Protein AF-B0MAW8-F1 (afdb_monomer_lite)

Sequence (80 aa):
MNNIIEKAQAMDQFGNNLPDVEQGGQIELGEIWDGTGDVPQESWSIQITDSDWINYCFEIVEKNSDPLKTVIRITDIELI

Organism: Anaerostipes caccae (strain DSM 14662 / CCUG 47493 / JCM 13470 / NCIMB 13811 / L1-92) (NCBI:txid411490)

Radius of gyration: 12.07 Å; chains: 1; bounding box: 26×29×31 Å

Secondary structure (DSSP, 8-state):
--HHHHHHHHH-SS--------TT-EEEGGGT--S-SS--SSEEEEE-SSS-EEEEEEEEEE--SSGGG-EEEEEEEEE-

Foldseek 3Di:
DDPLQVVLCVQAPPNDPQDPADAQDKDFQLNQDVPPDDLDAFKDWDDRDPPKIKMFGWHFPADDPPNRRTIIGGHDIDID

Structure (mmCIF, N/CA/C/O backbone):
data_AF-B0MAW8-F1
#
_entry.id   AF-B0MAW8-F1
#
loop_
_atom_site.group_PDB
_atom_site.id
_atom_site.type_symbol
_atom_site.label_atom_id
_atom_site.label_alt_id
_atom_site.label_comp_id
_atom_site.label_asym_id
_atom_site.label_entity_id
_atom_site.label_seq_id
_atom_site.pdbx_PDB_ins_code
_atom_site.Cartn_x
_atom_site.Cartn_y
_atom_site.Cartn_z
_atom_site.occupancy
_atom_site.B_iso_or_equiv
_atom_site.auth_seq_id
_atom_site.auth_comp_id
_atom_site.auth_asym_id
_atom_site.auth_atom_id
_atom_site.pdbx_PDB_model_num
ATOM 1 N N . MET A 1 1 ? 2.132 -15.713 1.925 1.00 56.66 1 MET A N 1
ATOM 2 C CA . MET A 1 1 ? 2.938 -14.805 1.094 1.00 56.66 1 MET A CA 1
ATOM 3 C C . MET A 1 1 ? 2.207 -14.646 -0.229 1.00 56.66 1 MET A C 1
ATOM 5 O O . MET A 1 1 ? 1.896 -15.640 -0.884 1.00 56.66 1 MET A O 1
ATOM 9 N N . ASN A 1 2 ? 1.786 -13.422 -0.542 1.00 71.00 2 ASN A N 1
ATOM 10 C CA . ASN A 1 2 ? 0.993 -13.135 -1.736 1.00 71.00 2 ASN A CA 1
A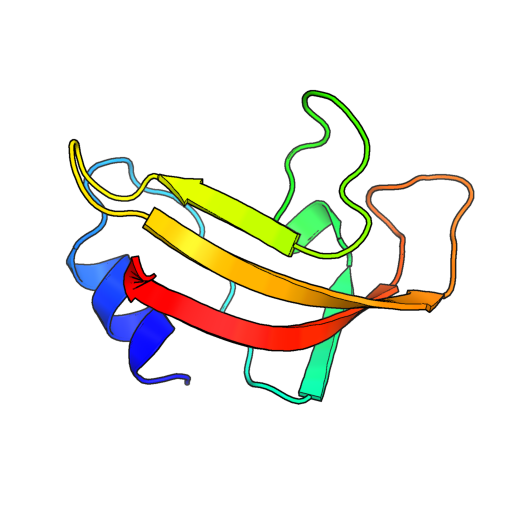TOM 11 C C . ASN A 1 2 ? 1.915 -13.084 -2.967 1.00 71.00 2 ASN A C 1
ATOM 13 O O . ASN A 1 2 ? 2.846 -12.280 -3.000 1.00 71.00 2 ASN A O 1
ATOM 17 N N . ASN A 1 3 ? 1.626 -13.889 -3.999 1.00 86.44 3 ASN A N 1
ATOM 18 C CA . ASN A 1 3 ? 2.416 -13.959 -5.239 1.00 86.44 3 ASN A CA 1
ATOM 19 C C . ASN A 1 3 ? 2.659 -12.583 -5.893 1.00 86.44 3 ASN A C 1
ATOM 21 O O . ASN A 1 3 ? 3.654 -12.399 -6.594 1.00 86.44 3 ASN A O 1
ATOM 25 N N . ILE A 1 4 ? 1.752 -11.620 -5.699 1.00 93.50 4 ILE A N 1
ATOM 26 C CA . ILE A 1 4 ? 1.877 -10.266 -6.254 1.00 93.50 4 ILE A CA 1
ATOM 27 C C . ILE A 1 4 ? 2.929 -9.452 -5.493 1.00 93.50 4 ILE A C 1
ATOM 29 O O . ILE A 1 4 ? 3.751 -8.788 -6.121 1.00 93.50 4 ILE A O 1
ATOM 33 N N . ILE A 1 5 ? 2.949 -9.548 -4.162 1.00 93.31 5 ILE A N 1
ATOM 34 C CA . ILE A 1 5 ? 3.905 -8.825 -3.313 1.00 93.31 5 ILE A CA 1
ATOM 35 C C . ILE A 1 5 ? 5.317 -9.359 -3.535 1.00 93.31 5 ILE A C 1
ATOM 37 O O . ILE A 1 5 ? 6.232 -8.566 -3.729 1.00 93.31 5 ILE A O 1
ATOM 41 N N . GLU A 1 6 ? 5.494 -10.683 -3.596 1.00 93.81 6 GLU A N 1
ATOM 42 C CA . GLU A 1 6 ? 6.799 -11.289 -3.907 1.00 93.81 6 GLU A CA 1
ATOM 43 C C . GLU A 1 6 ? 7.347 -10.782 -5.245 1.00 93.81 6 GLU A C 1
ATOM 45 O O . GLU A 1 6 ? 8.520 -10.424 -5.368 1.00 93.81 6 GLU A O 1
ATOM 50 N N . LYS A 1 7 ? 6.479 -10.714 -6.261 1.00 94.94 7 LYS A N 1
ATOM 51 C CA . LYS A 1 7 ? 6.850 -10.195 -7.576 1.00 94.94 7 LYS A CA 1
ATOM 52 C C . LYS A 1 7 ? 7.211 -8.711 -7.511 1.00 94.94 7 LYS A C 1
ATOM 54 O O . LYS A 1 7 ? 8.217 -8.323 -8.098 1.00 94.94 7 LYS A O 1
ATOM 59 N N . ALA A 1 8 ? 6.428 -7.901 -6.800 1.00 95.06 8 ALA A N 1
ATOM 60 C CA . ALA A 1 8 ? 6.708 -6.480 -6.627 1.00 95.06 8 ALA A CA 1
ATOM 61 C C . ALA A 1 8 ? 8.041 -6.249 -5.897 1.00 95.06 8 ALA A C 1
ATOM 63 O O . ALA A 1 8 ? 8.855 -5.467 -6.373 1.00 95.06 8 ALA A O 1
ATOM 64 N N . GLN A 1 9 ? 8.321 -6.994 -4.822 1.00 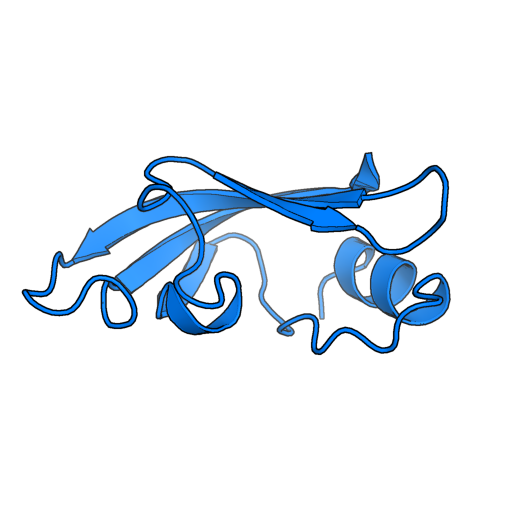94.56 9 GLN A N 1
ATOM 65 C CA . GLN A 1 9 ? 9.597 -6.940 -4.096 1.00 94.56 9 GLN A CA 1
ATOM 66 C C . GLN A 1 9 ? 10.789 -7.316 -4.986 1.00 94.56 9 GLN A C 1
ATOM 68 O O . GLN A 1 9 ? 11.846 -6.701 -4.896 1.00 94.56 9 GLN A O 1
ATOM 73 N N . ALA A 1 10 ? 10.631 -8.308 -5.868 1.00 95.25 10 ALA A N 1
ATOM 74 C CA . ALA A 1 10 ? 11.682 -8.693 -6.810 1.00 95.25 10 ALA A CA 1
ATOM 75 C C .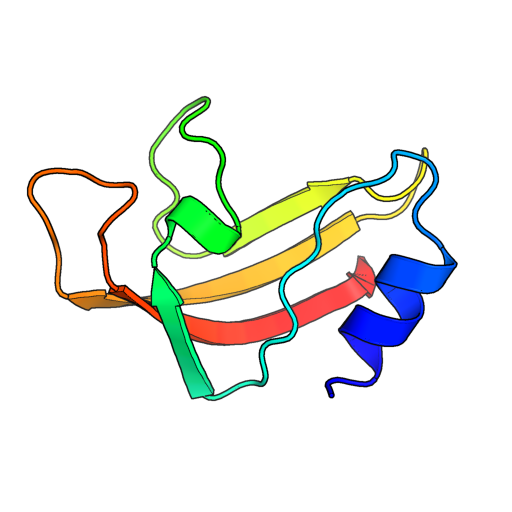 ALA A 1 10 ? 11.915 -7.653 -7.924 1.00 95.25 10 ALA A C 1
ATOM 77 O O . ALA A 1 10 ? 13.004 -7.607 -8.497 1.00 95.25 10 ALA A O 1
ATOM 78 N N . MET A 1 11 ? 10.895 -6.857 -8.259 1.00 95.81 11 MET A N 1
ATOM 79 C CA . MET A 1 11 ? 10.963 -5.799 -9.272 1.00 95.81 11 MET A CA 1
ATOM 80 C C . MET A 1 11 ? 11.425 -4.455 -8.707 1.00 95.81 11 MET A C 1
ATOM 82 O O . MET A 1 11 ? 11.909 -3.623 -9.471 1.00 95.81 11 MET A O 1
ATOM 86 N N . ASP A 1 12 ? 11.257 -4.244 -7.404 1.00 96.06 12 ASP A N 1
ATOM 87 C CA . ASP A 1 12 ? 11.421 -2.949 -6.766 1.00 96.06 12 ASP A CA 1
ATOM 88 C C . ASP A 1 12 ? 12.849 -2.395 -6.874 1.00 96.06 12 ASP A C 1
ATOM 90 O O . ASP A 1 12 ? 13.823 -2.964 -6.379 1.00 96.06 12 ASP A O 1
ATOM 94 N N . GLN A 1 13 ? 12.960 -1.242 -7.529 1.00 96.75 13 GLN A N 1
ATOM 95 C CA . GLN A 1 13 ? 14.212 -0.533 -7.774 1.00 96.75 13 GLN A CA 1
ATOM 96 C C . GLN A 1 13 ? 14.526 0.493 -6.683 1.00 96.75 13 GLN A C 1
ATOM 98 O O . GLN A 1 13 ? 15.655 0.984 -6.618 1.00 96.75 13 GLN A O 1
ATOM 103 N N . PHE A 1 14 ? 13.550 0.821 -5.832 1.00 94.75 14 PHE A N 1
ATOM 104 C CA . PHE A 1 14 ? 13.672 1.896 -4.848 1.00 94.75 14 PHE A CA 1
ATOM 105 C C . PHE A 1 14 ? 13.930 1.393 -3.423 1.00 94.75 14 PHE A C 1
ATOM 107 O O . PHE A 1 14 ? 14.260 2.197 -2.552 1.00 94.75 14 PHE A O 1
ATOM 114 N N . GLY A 1 15 ? 13.858 0.079 -3.181 1.00 92.75 15 GLY A N 1
ATOM 115 C CA . GLY A 1 15 ? 14.116 -0.509 -1.863 1.00 92.75 15 GLY A CA 1
ATOM 116 C C . GLY A 1 15 ? 13.016 -0.193 -0.847 1.00 92.75 15 GLY A C 1
ATOM 117 O O . GLY A 1 15 ? 13.299 0.011 0.334 1.00 92.75 15 GLY A O 1
ATOM 118 N N . ASN A 1 16 ? 11.774 -0.122 -1.320 1.00 93.44 16 ASN A N 1
ATOM 119 C CA . ASN A 1 16 ? 10.566 0.004 -0.531 1.00 93.44 16 ASN A CA 1
ATOM 120 C C . ASN A 1 16 ? 10.410 -1.179 0.432 1.00 93.44 16 ASN A C 1
ATOM 122 O O . ASN A 1 16 ? 10.666 -2.339 0.103 1.00 93.44 16 ASN A O 1
ATOM 126 N N . ASN A 1 17 ? 9.894 -0.894 1.625 1.00 91.00 17 ASN A N 1
ATOM 127 C CA . ASN A 1 17 ? 9.514 -1.927 2.581 1.00 91.00 17 ASN A CA 1
ATOM 128 C C . ASN A 1 17 ? 8.063 -2.364 2.330 1.00 91.00 17 ASN A C 1
ATOM 130 O O . ASN A 1 17 ? 7.156 -1.925 3.031 1.00 91.00 17 ASN A O 1
ATOM 134 N N . LEU A 1 18 ? 7.837 -3.176 1.294 1.00 94.25 18 LEU A N 1
ATOM 135 C CA . LEU A 1 18 ? 6.497 -3.673 0.962 1.00 94.25 18 LEU A CA 1
ATOM 136 C C . LEU A 1 18 ? 6.028 -4.692 2.023 1.00 94.25 18 LEU A C 1
ATOM 138 O O . LEU A 1 18 ? 6.692 -5.726 2.168 1.00 94.25 18 LEU A O 1
ATOM 142 N N . PRO A 1 19 ? 4.916 -4.445 2.743 1.00 93.50 19 PRO A N 1
ATOM 143 C CA . PRO A 1 19 ? 4.468 -5.327 3.819 1.00 93.50 19 PRO A CA 1
ATOM 144 C C . PRO A 1 19 ? 3.972 -6.671 3.275 1.00 93.50 19 PRO A C 1
ATOM 146 O O . PRO A 1 19 ? 3.224 -6.707 2.304 1.00 93.50 19 PRO A O 1
ATOM 149 N N . ASP A 1 20 ? 4.343 -7.785 3.913 1.00 92.00 20 ASP A N 1
ATOM 150 C CA . ASP A 1 20 ? 3.838 -9.122 3.558 1.00 92.00 20 ASP A CA 1
ATOM 151 C C . ASP A 1 20 ? 2.432 -9.326 4.141 1.00 92.00 20 ASP A C 1
ATOM 153 O O . ASP A 1 20 ? 2.259 -9.725 5.294 1.00 92.00 20 ASP A O 1
ATOM 157 N N . VAL A 1 21 ? 1.416 -8.997 3.341 1.00 94.00 21 VAL A N 1
ATOM 158 C CA . VAL A 1 21 ? 0.001 -9.087 3.713 1.00 94.00 21 VAL A CA 1
ATOM 159 C C . VAL A 1 21 ? -0.810 -9.807 2.636 1.00 94.00 21 VAL A C 1
ATOM 161 O O . VAL A 1 21 ? -0.535 -9.737 1.439 1.00 94.00 21 VAL A O 1
ATOM 164 N N . GLU A 1 22 ? -1.841 -10.528 3.062 1.00 92.25 22 GLU A N 1
ATOM 165 C CA . GLU A 1 22 ? -2.766 -11.226 2.170 1.00 92.25 22 GLU A CA 1
ATOM 166 C C . GLU A 1 22 ? -4.127 -10.529 2.140 1.00 92.25 22 GLU A C 1
ATOM 168 O O . GLU A 1 22 ? -4.489 -9.778 3.049 1.00 92.25 22 GLU A O 1
ATOM 173 N N . GLN A 1 23 ? -4.910 -10.805 1.097 1.00 93.88 23 GLN A N 1
ATOM 174 C CA . GLN A 1 23 ? -6.293 -10.347 1.013 1.00 93.88 23 GLN A CA 1
ATOM 175 C C . GLN A 1 23 ? -7.092 -10.829 2.237 1.00 93.88 23 GLN A C 1
ATOM 177 O O . GLN A 1 23 ? -7.043 -11.998 2.618 1.00 93.88 23 GLN A O 1
ATOM 182 N N . GLY A 1 24 ? -7.828 -9.917 2.869 1.00 94.81 24 GLY A N 1
ATOM 183 C CA . GLY A 1 24 ? -8.523 -10.133 4.139 1.00 94.81 24 GLY A CA 1
ATOM 184 C C . GLY A 1 24 ? -7.660 -9.895 5.386 1.00 94.81 24 GLY A C 1
ATOM 185 O O . GLY A 1 24 ? -8.210 -9.816 6.489 1.00 94.81 24 GLY A O 1
ATOM 186 N N . GLY A 1 25 ? -6.341 -9.739 5.228 1.00 96.19 25 GLY A N 1
ATOM 187 C CA . GLY A 1 25 ? -5.412 -9.372 6.293 1.00 96.19 25 GLY A CA 1
ATOM 188 C C . GLY A 1 25 ? -5.684 -7.969 6.833 1.00 96.19 25 GLY A C 1
ATOM 189 O O . GLY A 1 25 ? -6.102 -7.078 6.092 1.00 96.19 25 GLY A O 1
ATOM 190 N N . GLN A 1 26 ? -5.471 -7.786 8.138 1.00 97.38 26 GLN A N 1
ATOM 191 C CA . GLN A 1 26 ? -5.633 -6.500 8.817 1.00 97.38 26 GLN A CA 1
ATOM 192 C C . GLN A 1 26 ? -4.276 -5.959 9.242 1.00 97.38 26 GLN A C 1
ATOM 194 O O . GLN A 1 26 ? -3.504 -6.679 9.876 1.00 97.38 26 GLN A O 1
ATOM 199 N N . ILE A 1 27 ? -4.017 -4.703 8.899 1.00 97.19 27 ILE A N 1
ATOM 200 C CA . ILE A 1 27 ? -2.775 -3.988 9.202 1.00 97.19 27 ILE A CA 1
ATOM 201 C C . ILE A 1 27 ? -3.097 -2.557 9.635 1.00 97.19 27 ILE A C 1
ATOM 203 O O . ILE A 1 27 ? -4.209 -2.067 9.425 1.00 97.19 27 ILE A O 1
ATOM 207 N N . GLU A 1 28 ? -2.126 -1.886 10.244 1.00 97.69 28 GLU A N 1
ATOM 208 C CA . GLU A 1 28 ? -2.200 -0.441 10.453 1.00 97.69 28 GLU A CA 1
ATOM 209 C C . GLU A 1 28 ? -1.920 0.279 9.128 1.00 97.69 28 GLU A C 1
ATOM 211 O O . GLU A 1 28 ? -1.082 -0.158 8.340 1.00 97.69 28 GLU A O 1
ATOM 216 N N . LEU A 1 29 ? -2.611 1.391 8.867 1.00 97.56 29 LEU A N 1
ATOM 217 C CA . LEU A 1 29 ? -2.429 2.161 7.634 1.00 97.56 29 LEU A CA 1
ATOM 218 C C . LEU A 1 29 ? -0.969 2.614 7.447 1.00 97.56 29 LEU A C 1
ATOM 220 O O . LEU A 1 29 ? -0.483 2.682 6.319 1.00 97.56 29 LEU A O 1
ATOM 224 N N . GLY A 1 30 ? -0.263 2.861 8.552 1.00 96.88 30 GLY A N 1
ATOM 225 C CA . GLY A 1 30 ? 1.155 3.211 8.576 1.00 96.88 30 GLY A CA 1
ATOM 226 C C . GLY A 1 30 ? 2.101 2.152 7.998 1.00 96.88 30 GLY A C 1
ATOM 227 O O . GLY A 1 30 ? 3.250 2.471 7.713 1.00 96.88 30 GLY A O 1
ATOM 228 N N . GLU A 1 31 ? 1.639 0.916 7.788 1.00 96.19 31 GLU A N 1
ATOM 229 C CA . GLU A 1 31 ? 2.434 -0.142 7.151 1.00 96.19 31 GLU A CA 1
ATOM 230 C C . GLU A 1 31 ? 2.565 0.052 5.631 1.00 96.19 31 GLU A C 1
ATOM 232 O O . GLU A 1 31 ? 3.535 -0.411 5.035 1.00 96.19 31 GLU A O 1
ATOM 237 N N . ILE A 1 32 ? 1.602 0.730 4.992 1.00 95.62 32 ILE A N 1
ATOM 238 C CA . ILE A 1 32 ? 1.626 1.020 3.545 1.00 95.62 32 ILE A CA 1
ATOM 239 C C . ILE A 1 32 ? 1.775 2.512 3.236 1.00 95.62 32 ILE A C 1
ATOM 241 O O . ILE A 1 32 ? 2.259 2.858 2.161 1.00 95.62 32 ILE A O 1
ATOM 245 N N . TRP A 1 33 ? 1.373 3.396 4.150 1.00 96.19 33 TRP A N 1
ATOM 246 C CA . TRP A 1 33 ? 1.366 4.843 3.951 1.00 96.19 33 TRP A CA 1
ATOM 247 C C . TRP A 1 33 ? 2.285 5.544 4.954 1.00 96.19 33 TRP A C 1
ATOM 249 O O . TRP A 1 33 ? 2.197 5.329 6.158 1.00 96.19 33 TRP A O 1
ATOM 259 N N . ASP A 1 34 ? 3.144 6.432 4.461 1.00 91.62 34 ASP A N 1
ATOM 260 C CA . ASP A 1 34 ? 4.173 7.122 5.248 1.00 91.62 34 ASP A CA 1
ATOM 261 C C . ASP A 1 34 ? 3.686 8.420 5.922 1.00 91.62 34 ASP A C 1
ATOM 263 O O . ASP A 1 34 ? 4.464 9.131 6.561 1.00 91.62 34 ASP A O 1
ATOM 267 N N . GLY A 1 35 ? 2.398 8.746 5.788 1.00 93.88 35 GLY A N 1
ATOM 268 C CA . GLY A 1 35 ? 1.816 9.968 6.338 1.00 93.88 35 GLY A CA 1
ATOM 269 C C . GLY A 1 35 ? 1.901 11.179 5.407 1.00 93.88 35 GLY A C 1
ATOM 270 O O . GLY A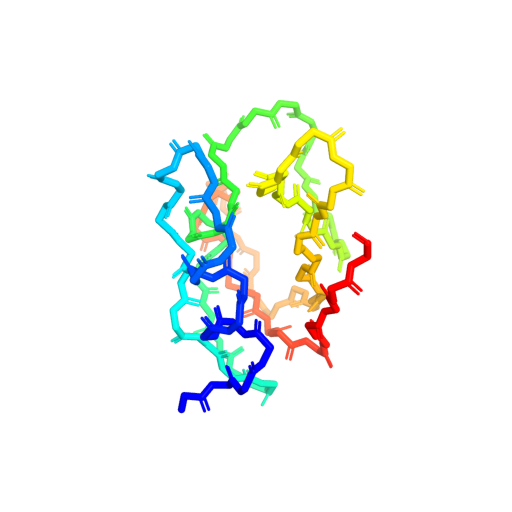 1 35 ? 1.560 12.288 5.827 1.00 93.88 35 GLY A O 1
ATOM 271 N N . THR A 1 36 ? 2.368 11.009 4.166 1.00 91.38 36 THR A N 1
ATOM 272 C CA . THR A 1 36 ? 2.475 12.109 3.201 1.00 91.38 36 THR A CA 1
ATOM 273 C C . THR A 1 36 ? 1.188 12.317 2.403 1.00 91.38 36 THR A C 1
ATOM 275 O O . THR A 1 36 ? 0.504 11.377 2.005 1.00 91.38 36 THR A O 1
ATOM 278 N N . GLY A 1 37 ? 0.855 13.582 2.137 1.00 91.50 37 GLY A N 1
ATOM 279 C CA . GLY A 1 37 ? -0.355 13.940 1.397 1.00 91.50 37 GLY A CA 1
ATOM 280 C C . GLY A 1 37 ? -1.642 13.755 2.206 1.00 91.50 37 GLY A C 1
ATOM 281 O O . GLY A 1 37 ? -1.646 13.873 3.433 1.00 91.50 37 GLY A O 1
ATOM 282 N N . ASP A 1 38 ? -2.744 13.523 1.497 1.00 95.12 38 ASP A N 1
ATOM 283 C CA . ASP A 1 38 ? -4.055 13.299 2.105 1.00 95.12 38 ASP A CA 1
ATOM 284 C C . ASP A 1 38 ? -4.182 11.862 2.622 1.00 95.12 38 ASP A C 1
ATOM 286 O O . ASP A 1 38 ? -3.677 10.925 2.007 1.00 95.12 38 ASP A O 1
ATOM 290 N N . VAL A 1 39 ? -4.900 11.683 3.737 1.00 96.50 39 VAL A N 1
ATOM 291 C CA . VAL A 1 39 ? -5.111 10.359 4.343 1.00 96.50 39 VAL A CA 1
ATOM 292 C C . VAL A 1 39 ? -5.884 9.463 3.365 1.00 96.50 39 VAL A C 1
ATOM 294 O O . VAL A 1 39 ? -7.071 9.729 3.124 1.00 96.50 39 VAL A O 1
ATOM 297 N N . PRO A 1 40 ? -5.284 8.380 2.845 1.00 96.44 40 PRO A N 1
ATOM 298 C CA . PRO A 1 40 ? -5.958 7.499 1.903 1.00 96.44 40 PRO A CA 1
ATOM 299 C C . PRO A 1 40 ? -7.144 6.799 2.578 1.00 96.44 40 PRO A C 1
ATOM 301 O O . PRO A 1 40 ? -7.070 6.378 3.733 1.00 96.44 40 PRO A O 1
ATOM 304 N N . GLN A 1 41 ? -8.270 6.722 1.864 1.00 96.19 41 GLN A N 1
ATOM 305 C CA . GLN A 1 41 ? -9.520 6.157 2.392 1.00 96.19 41 GLN A CA 1
ATOM 306 C C . GLN A 1 41 ? -9.875 4.791 1.791 1.00 96.19 41 GLN A C 1
ATOM 308 O O . GLN A 1 41 ? -10.630 4.050 2.416 1.00 96.19 41 GLN A O 1
ATOM 313 N N . GLU A 1 42 ? -9.354 4.472 0.603 1.00 96.94 42 GLU A N 1
ATOM 314 C CA . GLU A 1 42 ? -9.760 3.291 -0.179 1.00 96.94 42 GLU A CA 1
ATOM 315 C C . GLU A 1 42 ? -8.569 2.515 -0.748 1.00 96.94 42 GLU A C 1
ATOM 317 O O . GLU A 1 42 ? -8.617 1.290 -0.842 1.00 96.94 42 GLU A O 1
ATOM 322 N N . SER A 1 43 ? -7.493 3.203 -1.129 1.00 97.31 43 SER A N 1
ATOM 323 C CA . SER A 1 43 ? -6.284 2.551 -1.614 1.00 97.31 43 SER A CA 1
ATOM 324 C C . SER A 1 43 ? -5.049 3.426 -1.449 1.00 97.31 43 SER A C 1
ATOM 326 O O . SER A 1 43 ? -5.142 4.646 -1.279 1.00 97.31 43 SER A O 1
ATOM 328 N N . TRP A 1 44 ? -3.883 2.791 -1.520 1.00 97.06 44 TRP A N 1
ATOM 329 C CA . TRP A 1 44 ? -2.599 3.471 -1.608 1.00 97.06 44 TRP A CA 1
ATOM 330 C C . TRP A 1 44 ? -1.656 2.705 -2.531 1.00 97.06 44 TRP A C 1
ATOM 332 O O . TRP A 1 44 ? -1.549 1.479 -2.441 1.00 97.06 44 TRP A O 1
ATOM 342 N N . SER A 1 45 ? -0.974 3.431 -3.416 1.00 95.94 45 SER A N 1
ATOM 343 C CA . SER A 1 45 ? -0.052 2.849 -4.387 1.00 95.94 45 SER A CA 1
ATOM 344 C C . SER A 1 45 ? 1.384 3.265 -4.098 1.00 95.94 45 SER A C 1
ATOM 34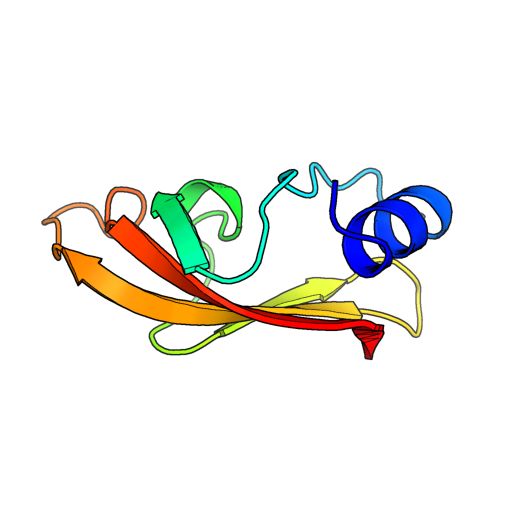6 O O . SER A 1 45 ? 1.667 4.434 -3.843 1.00 95.94 45 SER A O 1
ATOM 348 N N . ILE A 1 46 ? 2.296 2.303 -4.190 1.00 95.69 46 ILE A N 1
ATOM 349 C CA . ILE A 1 46 ? 3.731 2.492 -4.000 1.00 95.69 46 ILE A CA 1
ATOM 350 C C . ILE A 1 46 ? 4.411 2.242 -5.341 1.00 95.69 46 ILE A C 1
ATOM 352 O O . ILE A 1 46 ? 4.208 1.201 -5.967 1.00 95.69 46 ILE A O 1
ATOM 356 N N . GLN A 1 47 ? 5.203 3.210 -5.795 1.00 96.50 47 GLN A N 1
ATOM 357 C CA . GLN A 1 47 ? 5.988 3.073 -7.016 1.00 96.50 47 GLN A CA 1
ATOM 358 C C . GLN A 1 47 ? 7.149 2.106 -6.782 1.00 96.50 47 GLN A C 1
ATOM 360 O O . GLN A 1 47 ? 7.890 2.271 -5.814 1.00 96.50 47 GLN A O 1
ATOM 365 N N . ILE A 1 48 ? 7.318 1.128 -7.673 1.00 97.25 48 ILE A N 1
ATOM 366 C CA . ILE A 1 48 ? 8.363 0.098 -7.554 1.00 97.25 48 ILE A CA 1
ATOM 367 C C . ILE A 1 48 ? 9.363 0.127 -8.719 1.00 97.25 48 ILE A C 1
ATOM 369 O O . ILE A 1 48 ? 10.507 -0.281 -8.556 1.00 97.25 48 ILE A O 1
ATOM 373 N N . THR A 1 49 ? 8.989 0.659 -9.883 1.00 96.56 49 THR A N 1
ATOM 374 C CA . THR A 1 49 ? 9.924 0.961 -10.984 1.00 96.56 49 THR A CA 1
ATOM 375 C C . THR A 1 49 ? 9.581 2.322 -11.598 1.00 96.56 49 THR A C 1
ATOM 377 O O . THR A 1 49 ? 8.627 2.981 -11.185 1.00 96.56 49 THR A O 1
ATOM 380 N N . ASP A 1 50 ? 10.310 2.746 -12.631 1.00 96.19 50 ASP A N 1
ATOM 381 C CA . ASP A 1 50 ? 9.952 3.937 -13.413 1.00 96.19 50 ASP A CA 1
ATOM 382 C C . ASP A 1 50 ? 8.557 3.854 -14.076 1.00 96.19 50 ASP A C 1
ATOM 384 O O . ASP A 1 50 ? 8.005 4.885 -14.466 1.00 96.19 50 ASP A O 1
ATOM 388 N N . SER A 1 51 ? 7.993 2.649 -14.221 1.00 95.88 51 SER A N 1
ATOM 389 C CA . SER A 1 51 ? 6.747 2.385 -14.951 1.00 95.88 51 SER A CA 1
ATOM 390 C C . SER A 1 51 ? 5.754 1.455 -14.256 1.00 95.88 51 SER A C 1
ATOM 392 O O . SER A 1 51 ? 4.718 1.182 -14.854 1.00 95.88 51 SER A O 1
ATOM 394 N N . ASP A 1 52 ? 6.056 0.956 -13.058 1.00 97.38 52 ASP A N 1
ATOM 395 C CA . ASP A 1 52 ? 5.231 -0.030 -12.357 1.00 97.38 52 ASP A CA 1
ATOM 396 C C . ASP A 1 52 ? 4.968 0.396 -10.902 1.00 97.38 52 ASP A C 1
ATOM 398 O O . ASP A 1 52 ? 5.848 0.935 -10.212 1.00 97.38 52 ASP A O 1
ATOM 402 N N . TRP A 1 53 ? 3.762 0.092 -10.419 1.00 97.38 53 TRP A N 1
ATOM 403 C CA . TRP A 1 53 ? 3.288 0.362 -9.062 1.00 97.38 53 TRP A CA 1
ATOM 404 C C . TRP A 1 53 ? 2.636 -0.877 -8.457 1.00 97.38 53 TRP A C 1
ATOM 406 O O . TRP A 1 53 ? 1.980 -1.658 -9.140 1.00 97.38 53 TRP A O 1
ATOM 416 N N . ILE A 1 54 ? 2.752 -1.025 -7.141 1.00 97.00 54 ILE A N 1
ATOM 417 C CA . ILE A 1 54 ? 1.890 -1.928 -6.378 1.00 97.00 54 ILE A CA 1
ATOM 418 C C . ILE A 1 54 ? 0.803 -1.111 -5.686 1.00 97.00 54 ILE A C 1
ATOM 420 O O . ILE A 1 54 ? 1.097 -0.125 -5.013 1.00 97.00 54 ILE A O 1
ATOM 424 N N . ASN A 1 55 ? -0.452 -1.510 -5.855 1.00 97.38 55 ASN A N 1
ATOM 425 C CA . ASN A 1 55 ? -1.611 -0.853 -5.271 1.00 97.38 55 ASN A CA 1
ATOM 426 C C . ASN A 1 55 ? -2.255 -1.753 -4.213 1.00 97.38 55 ASN A C 1
ATOM 428 O O . ASN A 1 55 ? -2.597 -2.900 -4.494 1.00 97.38 55 ASN A O 1
ATOM 432 N N . TYR A 1 56 ? -2.432 -1.220 -3.006 1.00 97.25 56 TYR A N 1
ATOM 433 C CA . TYR A 1 56 ? -3.136 -1.879 -1.911 1.00 97.25 56 TYR A CA 1
ATOM 434 C C . TYR A 1 56 ? -4.522 -1.258 -1.778 1.00 97.25 56 TYR A C 1
ATOM 436 O O . TYR A 1 56 ? -4.642 -0.105 -1.363 1.00 97.25 56 TYR A O 1
ATOM 444 N N . CYS A 1 57 ? -5.562 -2.019 -2.106 1.00 97.88 57 CYS A N 1
ATOM 445 C CA . CYS A 1 57 ? -6.953 -1.640 -1.877 1.00 97.88 57 CYS A CA 1
ATOM 446 C C . CYS A 1 57 ? -7.387 -2.114 -0.493 1.00 97.88 57 CYS A C 1
ATOM 448 O O . CYS A 1 57 ? -7.042 -3.221 -0.068 1.00 97.88 57 CYS A O 1
ATOM 450 N N . PHE A 1 58 ? -8.150 -1.294 0.224 1.00 98.19 58 PHE A N 1
ATOM 451 C CA . PHE A 1 58 ? -8.553 -1.607 1.585 1.00 98.19 58 PHE A CA 1
ATOM 452 C C . PHE A 1 58 ? -9.869 -0.955 2.009 1.00 98.19 58 PHE A C 1
ATOM 454 O O . PHE A 1 58 ? -10.360 -0.001 1.414 1.00 98.19 58 PHE A O 1
ATOM 461 N N . GLU A 1 59 ? -10.428 -1.473 3.098 1.00 98.06 59 GLU A N 1
ATOM 462 C CA . GLU A 1 59 ? -11.520 -0.849 3.842 1.00 98.06 59 GLU A CA 1
ATOM 463 C C . GLU A 1 59 ? -11.052 -0.465 5.251 1.00 98.06 59 GLU A C 1
ATOM 465 O O . GLU A 1 59 ? -10.233 -1.158 5.860 1.00 98.06 59 GLU A O 1
ATOM 470 N N . ILE A 1 60 ? -11.585 0.630 5.796 1.00 97.88 60 ILE A N 1
ATOM 471 C CA . ILE A 1 60 ? -11.304 1.036 7.177 1.00 97.88 60 ILE A CA 1
ATOM 472 C C . ILE A 1 60 ? -12.117 0.161 8.133 1.00 97.88 60 ILE A C 1
ATOM 474 O O . ILE A 1 60 ? -13.348 0.200 8.129 1.00 97.88 60 ILE A O 1
ATOM 478 N N . VAL A 1 61 ? -11.420 -0.581 8.992 1.00 97.56 61 VAL A N 1
ATOM 479 C CA . VAL A 1 61 ? -12.019 -1.434 10.028 1.00 97.56 61 VAL A CA 1
ATOM 480 C C . VAL A 1 61 ? -12.196 -0.658 11.330 1.00 97.56 61 VAL A C 1
ATOM 482 O O . VAL A 1 61 ? -13.261 -0.716 11.943 1.00 97.56 61 VAL A O 1
ATOM 485 N N . GLU A 1 62 ? -11.176 0.099 11.739 1.00 97.44 62 GLU A N 1
ATOM 486 C CA . GLU A 1 62 ? -11.188 0.875 12.980 1.00 97.44 62 GLU A CA 1
ATOM 487 C C . GLU A 1 62 ? -10.467 2.211 12.793 1.00 97.44 62 GLU A C 1
ATOM 489 O O . GLU A 1 62 ? -9.285 2.254 12.455 1.00 97.44 62 GLU A O 1
ATOM 494 N N . LYS A 1 63 ? -11.179 3.318 13.034 1.00 95.81 63 LYS A N 1
ATOM 495 C CA . LYS A 1 63 ? -10.607 4.668 12.964 1.00 95.81 63 LYS A CA 1
ATOM 496 C C . LYS A 1 63 ? -9.857 5.007 14.242 1.00 95.81 63 LYS A C 1
ATOM 498 O O . LYS A 1 63 ? -10.394 4.846 15.336 1.00 95.81 63 LYS A O 1
ATOM 503 N N . ASN A 1 64 ? -8.676 5.592 14.087 1.00 96.31 64 ASN A N 1
ATOM 504 C CA . ASN A 1 64 ? -7.897 6.144 15.186 1.00 96.31 64 ASN A CA 1
ATOM 505 C C . ASN A 1 64 ? -7.762 7.672 15.040 1.00 96.31 64 ASN A C 1
ATOM 507 O O . ASN A 1 64 ? -7.897 8.217 13.946 1.00 96.31 64 ASN A O 1
ATOM 511 N N . SER A 1 65 ? -7.512 8.380 16.147 1.00 95.50 65 SER A N 1
ATOM 512 C CA . SER A 1 65 ? -7.175 9.811 16.110 1.00 95.50 65 SER A CA 1
ATOM 513 C C . SER A 1 65 ? -5.867 10.085 15.368 1.00 95.50 65 SER A C 1
ATOM 515 O O . SER A 1 65 ? -5.698 11.166 14.814 1.00 95.50 65 SER A O 1
ATOM 517 N N . ASP A 1 66 ? -4.950 9.117 15.389 1.00 96.00 66 ASP A N 1
ATOM 518 C CA . ASP A 1 66 ? -3.738 9.092 14.581 1.00 96.00 66 ASP A CA 1
ATOM 519 C C . ASP A 1 66 ? -4.013 8.270 13.309 1.00 96.00 66 ASP A C 1
ATOM 521 O O . ASP A 1 66 ? -4.182 7.052 13.411 1.00 96.00 66 ASP A O 1
ATOM 525 N N . PRO A 1 67 ? -4.085 8.894 12.118 1.00 96.00 67 PRO A N 1
ATOM 526 C CA . PRO A 1 67 ? -4.410 8.194 10.881 1.00 96.00 67 PRO A CA 1
ATOM 527 C C . PRO A 1 67 ? -3.511 6.990 10.586 1.00 96.00 67 PRO A C 1
ATOM 529 O O . PRO A 1 67 ? -4.022 5.985 10.099 1.00 96.00 67 PRO A O 1
ATOM 532 N N . LEU A 1 68 ? -2.224 7.039 10.949 1.00 97.00 68 LEU A N 1
ATOM 533 C CA . LEU A 1 68 ? -1.281 5.934 10.730 1.00 97.00 68 LEU A CA 1
ATOM 534 C C . LEU A 1 68 ? -1.658 4.678 11.526 1.00 97.00 68 LEU A C 1
ATOM 536 O O . LEU A 1 68 ? -1.390 3.570 11.079 1.00 97.00 68 LEU A O 1
ATOM 540 N N . LYS A 1 69 ? -2.346 4.845 12.660 1.00 97.69 69 LYS A N 1
ATOM 541 C CA . LYS A 1 69 ? -2.829 3.754 13.524 1.00 97.69 69 LYS A CA 1
ATOM 542 C C . LYS A 1 69 ? -4.245 3.295 13.183 1.00 97.69 69 LYS A C 1
ATOM 544 O O . LYS A 1 69 ? -4.852 2.544 13.943 1.00 97.69 69 LYS A O 1
ATOM 549 N N . THR A 1 70 ? -4.821 3.799 12.091 1.00 97.88 70 THR A N 1
ATOM 550 C CA . THR A 1 70 ? -6.112 3.314 11.590 1.00 97.88 70 THR A CA 1
ATOM 551 C C . THR A 1 70 ? -5.937 1.878 11.124 1.00 97.88 70 THR A C 1
ATOM 553 O O . THR A 1 70 ? -5.048 1.597 10.323 1.00 97.88 70 THR A O 1
ATOM 556 N N . VAL A 1 71 ? -6.785 0.975 11.610 1.00 98.12 71 VAL A N 1
ATOM 557 C CA . VAL A 1 71 ? -6.757 -0.425 11.184 1.00 98.12 71 VAL A CA 1
ATOM 558 C C . VAL A 1 71 ? -7.538 -0.542 9.888 1.00 98.12 71 VAL A C 1
ATOM 560 O O . VAL A 1 71 ? -8.719 -0.184 9.818 1.00 98.12 71 VAL A O 1
ATOM 563 N N . ILE A 1 72 ? -6.873 -1.068 8.872 1.00 98.38 72 ILE A N 1
ATOM 564 C CA . ILE A 1 72 ? -7.434 -1.319 7.553 1.00 98.38 72 ILE A CA 1
ATOM 565 C C . ILE A 1 72 ? -7.442 -2.818 7.274 1.00 98.38 72 ILE A C 1
ATOM 567 O O . ILE A 1 72 ? -6.609 -3.566 7.788 1.00 98.38 72 ILE A O 1
ATOM 571 N N . ARG A 1 73 ? -8.387 -3.268 6.452 1.00 98.19 73 ARG A N 1
ATOM 572 C CA . ARG A 1 73 ? -8.400 -4.622 5.902 1.00 98.19 73 ARG A CA 1
ATOM 573 C C . ARG A 1 73 ? -8.103 -4.553 4.422 1.00 98.19 73 ARG A C 1
ATOM 575 O O . ARG A 1 73 ? -8.834 -3.887 3.696 1.00 98.19 73 ARG A O 1
ATOM 582 N N . ILE A 1 74 ? -7.089 -5.288 3.984 1.00 97.94 74 ILE A N 1
ATOM 583 C CA . ILE A 1 74 ? -6.748 -5.394 2.568 1.00 97.94 74 ILE A CA 1
ATOM 584 C C . ILE A 1 74 ? -7.873 -6.124 1.836 1.00 97.94 74 ILE A C 1
ATOM 586 O O . ILE A 1 74 ? -8.213 -7.260 2.171 1.00 97.94 74 ILE A O 1
ATOM 590 N N . THR A 1 75 ? -8.464 -5.464 0.849 1.00 97.56 75 THR A N 1
ATOM 591 C CA . THR A 1 75 ? -9.540 -6.007 0.016 1.00 97.56 75 THR A CA 1
ATOM 592 C C . THR A 1 75 ? -9.020 -6.503 -1.321 1.00 97.56 75 THR A C 1
ATOM 594 O O . THR A 1 75 ? -9.598 -7.451 -1.847 1.00 97.56 75 THR A O 1
ATOM 597 N N . ASP A 1 76 ? -7.929 -5.928 -1.831 1.00 97.12 76 ASP A N 1
ATOM 598 C CA . ASP A 1 76 ? -7.234 -6.393 -3.031 1.00 97.12 76 ASP A CA 1
ATOM 599 C C . ASP A 1 76 ? -5.785 -5.883 -3.075 1.00 97.12 76 ASP A C 1
ATOM 601 O O . ASP A 1 76 ? -5.443 -4.909 -2.399 1.00 97.12 76 ASP A O 1
ATOM 605 N N . ILE A 1 77 ? -4.935 -6.547 -3.859 1.00 96.50 77 ILE A N 1
ATOM 606 C CA . ILE A 1 77 ? -3.554 -6.123 -4.116 1.00 96.50 77 ILE A CA 1
ATOM 607 C C . ILE A 1 77 ? -3.270 -6.289 -5.601 1.00 96.50 77 ILE A C 1
ATOM 6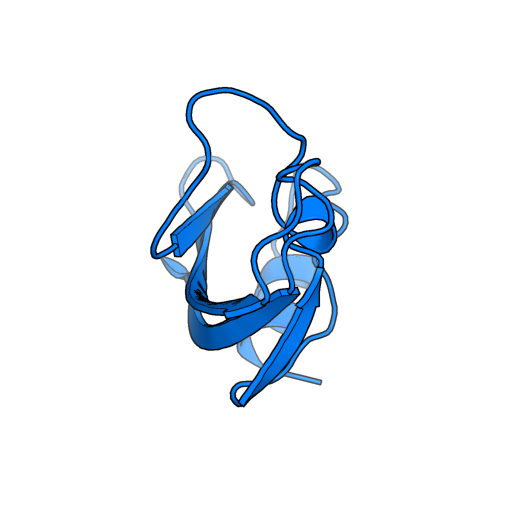09 O O . ILE A 1 77 ? -3.352 -7.395 -6.132 1.00 96.50 77 ILE A O 1
ATOM 613 N N . GLU A 1 78 ? -2.885 -5.203 -6.259 1.00 96.31 78 GLU A N 1
ATOM 614 C CA . GLU A 1 78 ? -2.714 -5.152 -7.708 1.00 96.31 78 GLU A CA 1
ATOM 615 C C . GLU A 1 78 ? -1.298 -4.703 -8.067 1.00 96.31 78 GLU A C 1
ATOM 617 O O . GLU A 1 78 ? -0.708 -3.858 -7.397 1.00 96.31 78 GLU A O 1
ATOM 622 N N . LEU A 1 79 ? -0.759 -5.256 -9.152 1.00 95.69 79 LEU A N 1
ATOM 623 C CA . LEU A 1 79 ? 0.452 -4.758 -9.799 1.00 95.69 79 LEU A CA 1
ATOM 624 C C . LEU A 1 79 ? 0.021 -4.042 -11.083 1.00 95.69 79 LEU A C 1
ATOM 626 O O . LEU A 1 79 ? -0.584 -4.685 -11.946 1.00 95.69 79 LEU A O 1
ATOM 630 N N . ILE A 1 80 ? 0.296 -2.741 -11.167 1.00 94.25 80 ILE A N 1
ATOM 631 C CA . ILE A 1 80 ? -0.203 -1.812 -12.193 1.00 94.25 80 ILE A CA 1
ATOM 632 C C . ILE A 1 80 ? 0.959 -1.248 -13.003 1.00 94.25 80 ILE A C 1
ATOM 634 O O . ILE A 1 80 ? 1.980 -0.887 -12.375 1.00 94.25 80 ILE A O 1
#

pLDDT: mean 94.93, std 5.52, range [56.66, 98.38]